Protein AF-A0A353T2G8-F1 (afdb_monomer)

Nearest PDB structures (foldseek):
  5f7c-assembly2_B  TM=9.227E-01  e=5.612E-06  Bacteroides thetaiotaomicron VPI-5482
  5f7c-assembly6_D  TM=8.998E-01  e=5.951E-06  Bacteroides thetaiotaomicron VPI-5482
  5f7c-assembly5_A  TM=9.123E-01  e=9.523E-06  Bacteroides thetaiotaomicron VPI-5482
  5f7c-assembly3_C  TM=9.040E-01  e=1.616E-05  Bacteroides thetaiotaomicron VPI-5482
  4xps-assembly1_A  TM=8.351E-01  e=9.421E-05  Pseudopedobacter saltans

Structure (mmCIF, N/CA/C/O backbone):
data_AF-A0A353T2G8-F1
#
_entry.id   AF-A0A353T2G8-F1
#
loop_
_atom_site.group_PDB
_atom_site.id
_atom_site.type_symbol
_atom_site.label_atom_id
_atom_site.label_alt_id
_atom_site.label_comp_id
_atom_site.label_asym_id
_atom_site.label_entity_id
_atom_site.label_seq_id
_atom_site.pdbx_PDB_ins_code
_atom_site.Cartn_x
_atom_site.Cartn_y
_atom_site.Cartn_z
_atom_site.occupancy
_atom_site.B_iso_or_equiv
_atom_site.auth_seq_id
_atom_site.auth_comp_id
_atom_site.auth_asym_id
_atom_site.auth_atom_id
_atom_site.pdbx_PDB_model_num
ATOM 1 N N . MET A 1 1 ? -29.974 2.674 3.351 1.00 42.16 1 MET A N 1
ATOM 2 C CA . MET A 1 1 ? -28.548 2.466 3.042 1.00 42.16 1 MET A CA 1
ATOM 3 C C . MET A 1 1 ? -27.811 3.524 3.835 1.00 42.16 1 MET A C 1
ATOM 5 O O . MET A 1 1 ? -27.917 4.688 3.484 1.00 42.16 1 MET A O 1
ATOM 9 N N . GLU A 1 2 ? -27.261 3.156 4.991 1.00 32.81 2 GLU A N 1
ATOM 10 C CA . GLU A 1 2 ? -26.543 4.105 5.853 1.00 32.81 2 GLU A CA 1
ATOM 11 C C . GLU A 1 2 ? -25.276 4.585 5.125 1.00 32.81 2 GLU A C 1
ATOM 13 O O . GLU A 1 2 ? -24.590 3.750 4.522 1.00 32.81 2 GLU A O 1
ATOM 18 N N . PRO A 1 3 ? -24.964 5.893 5.138 1.00 41.81 3 PRO A N 1
ATOM 19 C CA . PRO A 1 3 ? -23.672 6.381 4.677 1.00 41.81 3 PRO A CA 1
ATOM 20 C C . PRO A 1 3 ? -22.558 5.688 5.470 1.00 41.81 3 PRO A C 1
ATOM 22 O O . PRO A 1 3 ? -22.768 5.257 6.603 1.00 41.81 3 PRO A O 1
ATOM 25 N N . LEU A 1 4 ? -21.371 5.554 4.873 1.00 45.75 4 LEU A N 1
ATOM 26 C CA . LEU A 1 4 ? -20.185 4.991 5.524 1.00 45.75 4 LEU A CA 1
ATOM 27 C C . LEU A 1 4 ? -19.784 5.883 6.711 1.00 45.75 4 LEU A C 1
ATOM 29 O O . LEU A 1 4 ? -18.921 6.751 6.602 1.00 45.75 4 LEU A O 1
ATOM 33 N N . THR A 1 5 ? -20.448 5.682 7.844 1.00 51.00 5 THR A N 1
ATOM 34 C CA . THR A 1 5 ? -20.172 6.336 9.111 1.00 51.00 5 THR A CA 1
ATOM 35 C C . THR A 1 5 ? -18.731 6.033 9.517 1.00 51.00 5 THR A C 1
ATOM 37 O O . THR A 1 5 ? -18.183 4.953 9.271 1.00 51.00 5 THR A O 1
ATOM 40 N N . ALA A 1 6 ? -18.084 7.077 10.033 1.00 60.97 6 ALA A N 1
ATOM 41 C CA . ALA A 1 6 ? -16.694 7.117 10.456 1.00 60.97 6 ALA A CA 1
ATOM 42 C C . ALA A 1 6 ? -16.340 5.953 11.403 1.00 60.97 6 ALA A C 1
ATOM 44 O O . ALA A 1 6 ? -17.224 5.308 11.949 1.00 60.97 6 ALA A O 1
ATOM 45 N N . HIS A 1 7 ? -15.043 5.718 11.629 1.00 72.25 7 HIS A N 1
ATOM 46 C CA . HIS A 1 7 ? -14.471 4.659 12.486 1.00 72.25 7 HIS A CA 1
ATOM 47 C C . HIS A 1 7 ? -14.130 3.329 11.796 1.00 72.25 7 HIS A C 1
ATOM 49 O O . HIS A 1 7 ? -14.317 2.255 12.360 1.00 72.25 7 HIS A O 1
ATOM 55 N N . PHE A 1 8 ? -13.518 3.385 10.610 1.00 84.88 8 PHE A N 1
ATOM 56 C CA . PHE A 1 8 ? -12.557 2.341 10.253 1.00 84.88 8 PHE A CA 1
ATOM 57 C C . PHE A 1 8 ? -11.203 2.937 9.895 1.00 84.88 8 PHE A C 1
ATOM 59 O O . PHE A 1 8 ? -11.146 4.077 9.433 1.00 84.88 8 PHE A O 1
ATOM 66 N N . SER A 1 9 ? -10.142 2.172 10.117 1.00 93.00 9 SER A N 1
ATOM 67 C CA . SER A 1 9 ? -8.776 2.506 9.722 1.00 93.00 9 SER A CA 1
ATOM 68 C C . SER A 1 9 ? -8.234 1.459 8.760 1.00 93.00 9 SER A C 1
ATOM 70 O O . SER A 1 9 ? -8.697 0.311 8.734 1.00 93.00 9 SER A O 1
ATOM 72 N N . LEU A 1 10 ? -7.264 1.872 7.949 1.00 95.62 10 LEU A N 1
ATOM 73 C CA . LEU A 1 10 ? -6.499 0.995 7.069 1.00 95.62 10 LEU A CA 1
ATOM 74 C C . LEU A 1 10 ? -5.033 1.070 7.491 1.00 95.62 10 LEU A C 1
ATOM 76 O O . LEU A 1 10 ? -4.490 2.160 7.603 1.00 95.62 10 LEU A O 1
ATOM 80 N N . ASN A 1 11 ? -4.390 -0.067 7.741 1.00 96.50 11 ASN A N 1
ATOM 81 C CA . ASN A 1 11 ? -3.029 -0.139 8.284 1.00 96.50 11 ASN A CA 1
ATOM 82 C C . ASN A 1 11 ? -2.186 -1.146 7.489 1.00 96.50 11 ASN A C 1
ATOM 84 O O . ASN A 1 11 ? -2.733 -2.015 6.815 1.00 96.50 11 ASN A O 1
ATOM 88 N N . GLY A 1 12 ? -0.858 -1.076 7.594 1.00 96.75 12 GLY A N 1
ATOM 89 C CA . GLY A 1 12 ? 0.069 -1.964 6.881 1.00 96.75 12 GLY A CA 1
ATOM 90 C C . GLY A 1 12 ? 0.836 -1.225 5.788 1.00 96.75 12 GLY A C 1
ATOM 91 O O . GLY A 1 12 ? 1.364 -0.146 6.040 1.00 96.75 12 GLY A O 1
ATOM 92 N N . CYS A 1 13 ? 0.882 -1.800 4.583 1.00 97.94 13 CYS A N 1
ATOM 93 C CA . CYS A 1 13 ? 1.656 -1.321 3.428 1.00 97.94 13 CYS A CA 1
ATOM 94 C C . CYS A 1 13 ? 3.186 -1.408 3.583 1.00 97.94 13 CYS A C 1
ATOM 96 O O . CYS A 1 13 ? 3.924 -0.863 2.764 1.00 97.94 13 CYS A O 1
ATOM 98 N N . GLY A 1 14 ? 3.670 -2.116 4.607 1.00 97.31 14 GLY A N 1
ATOM 99 C CA . GLY A 1 14 ? 5.093 -2.223 4.926 1.00 97.31 14 GLY A CA 1
ATOM 100 C C . GLY A 1 14 ? 5.585 -1.149 5.902 1.00 97.31 14 GLY A C 1
ATOM 101 O O . GLY A 1 14 ? 4.827 -0.643 6.728 1.00 97.31 14 GLY A O 1
ATOM 102 N N . GLU A 1 15 ? 6.876 -0.823 5.829 1.00 97.00 15 GLU A N 1
ATOM 103 C CA . GLU A 1 15 ? 7.543 0.175 6.680 1.00 97.00 15 GLU A CA 1
ATOM 104 C C . GLU A 1 15 ? 7.289 1.600 6.165 1.00 97.00 15 GLU A C 1
ATOM 106 O O . GLU A 1 15 ? 8.124 2.205 5.495 1.00 97.00 15 GLU A O 1
ATOM 111 N N . SER A 1 16 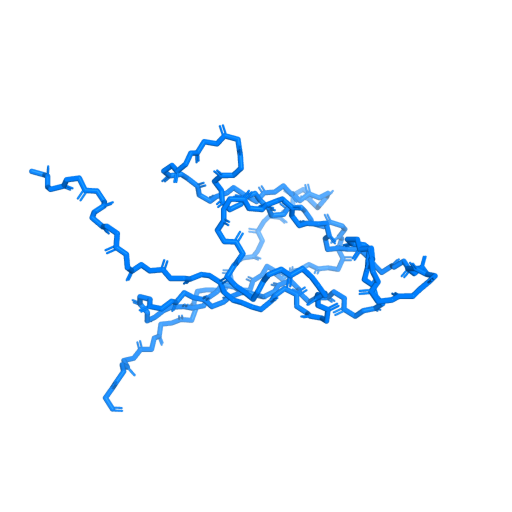? 6.101 2.127 6.456 1.00 95.31 16 SER A N 1
ATOM 112 C CA . SER A 1 16 ? 5.700 3.484 6.084 1.00 95.31 16 SER A CA 1
ATOM 113 C C . SER A 1 16 ? 5.788 4.443 7.273 1.00 95.31 16 SER A C 1
ATOM 115 O O . SER A 1 16 ? 5.163 4.193 8.302 1.00 95.31 16 SER A O 1
ATOM 117 N N . PHE A 1 17 ? 6.479 5.575 7.100 1.00 95.75 17 PHE A N 1
ATOM 118 C CA . PHE A 1 17 ? 6.621 6.627 8.121 1.00 95.75 17 PHE A CA 1
ATOM 119 C C . PHE A 1 17 ? 5.571 7.748 8.021 1.00 95.75 17 PHE A C 1
ATOM 121 O O . PHE A 1 17 ? 5.632 8.744 8.739 1.00 95.75 17 PHE A O 1
ATOM 128 N N . THR A 1 18 ? 4.574 7.596 7.146 1.00 96.44 18 THR A N 1
ATOM 129 C CA . THR A 1 18 ? 3.380 8.449 7.162 1.00 96.44 18 THR A CA 1
ATOM 130 C C . THR A 1 18 ? 2.439 8.046 8.302 1.00 96.44 18 THR A C 1
ATOM 132 O O . THR A 1 18 ? 2.659 7.031 8.965 1.00 96.44 18 THR A O 1
ATOM 135 N N . SER A 1 19 ? 1.347 8.800 8.503 1.00 95.88 19 SER A N 1
ATOM 136 C CA . SER A 1 19 ? 0.309 8.450 9.488 1.00 95.88 19 SER A CA 1
ATOM 137 C C . SER A 1 19 ? -0.069 6.966 9.404 1.00 95.88 19 SER A C 1
ATOM 139 O O . SER A 1 19 ? -0.180 6.415 8.300 1.00 95.88 19 SER A O 1
ATOM 141 N N . LEU A 1 20 ? -0.228 6.328 10.569 1.00 96.12 20 LEU A N 1
ATOM 142 C CA . LEU A 1 20 ? -0.514 4.898 10.694 1.00 96.12 20 LEU A CA 1
ATOM 143 C C . LEU A 1 20 ? -1.798 4.524 9.947 1.00 96.12 20 LEU A C 1
ATOM 145 O O . LEU A 1 20 ? -1.776 3.584 9.154 1.00 96.12 20 LEU A O 1
ATOM 149 N N . ASP A 1 21 ? -2.865 5.309 10.144 1.00 96.31 21 ASP A N 1
ATOM 150 C CA . ASP A 1 21 ? -4.084 5.183 9.350 1.00 96.31 21 ASP A CA 1
ATOM 151 C C . ASP A 1 21 ? -3.834 5.712 7.937 1.00 96.31 21 ASP A C 1
ATOM 153 O O . ASP A 1 21 ? -3.617 6.909 7.720 1.00 96.31 21 ASP A O 1
ATOM 157 N N . LYS A 1 22 ? -3.859 4.793 6.975 1.00 96.88 22 LYS A N 1
ATOM 158 C CA . LYS A 1 22 ? -3.586 5.039 5.562 1.00 96.88 22 LYS A CA 1
ATOM 159 C C . LYS A 1 22 ? -4.765 5.659 4.825 1.00 96.88 22 LYS A C 1
ATOM 161 O O . LYS A 1 22 ? -4.599 6.043 3.671 1.00 96.88 22 LYS A O 1
ATOM 166 N N . ARG A 1 23 ? -5.928 5.823 5.461 1.00 94.94 23 ARG A N 1
ATOM 167 C CA . ARG A 1 23 ? -7.059 6.545 4.865 1.00 94.94 23 ARG A CA 1
ATOM 168 C C . ARG A 1 23 ? -6.668 7.950 4.401 1.00 94.94 23 ARG A C 1
ATOM 170 O O . ARG A 1 23 ? -5.942 8.671 5.079 1.00 94.94 23 ARG A O 1
ATOM 177 N N . GLY A 1 24 ? -7.158 8.328 3.223 1.00 95.44 24 GLY A N 1
ATOM 178 C CA . GLY A 1 24 ? -6.828 9.591 2.561 1.00 95.44 24 GLY A CA 1
ATOM 179 C C . GLY A 1 24 ? -5.408 9.650 1.990 1.00 95.44 24 GLY A C 1
ATOM 180 O O . GLY A 1 24 ? -4.999 10.697 1.490 1.00 95.44 24 GLY A O 1
ATOM 181 N N . GLN A 1 25 ? -4.642 8.556 2.049 1.00 97.31 25 GLN A N 1
ATOM 182 C CA . GLN A 1 25 ? -3.286 8.498 1.519 1.00 97.31 25 GLN A CA 1
ATOM 183 C C . GLN A 1 25 ? -3.229 7.717 0.207 1.00 97.31 25 GLN A C 1
ATOM 185 O O . GLN A 1 25 ? -3.989 6.777 -0.026 1.00 97.31 25 GLN A O 1
ATOM 190 N N . LYS A 1 26 ? -2.259 8.093 -0.626 1.00 97.56 26 LYS A N 1
ATOM 191 C CA . LYS A 1 26 ? -1.840 7.336 -1.801 1.00 97.56 26 LYS A CA 1
ATOM 192 C C . LYS A 1 26 ? -0.447 6.778 -1.551 1.00 97.56 26 LYS A C 1
ATOM 194 O O . LYS A 1 26 ? 0.485 7.545 -1.307 1.00 97.56 26 LYS A O 1
ATOM 199 N N . ILE A 1 27 ? -0.329 5.458 -1.572 1.00 97.88 27 ILE A N 1
ATOM 200 C CA . ILE A 1 27 ? 0.861 4.716 -1.166 1.00 97.88 27 ILE A CA 1
ATOM 201 C C . ILE A 1 27 ? 1.458 4.021 -2.383 1.00 97.88 27 ILE A C 1
ATOM 203 O O . ILE A 1 27 ? 0.781 3.239 -3.047 1.00 97.88 27 ILE A O 1
ATOM 207 N N . ASN A 1 28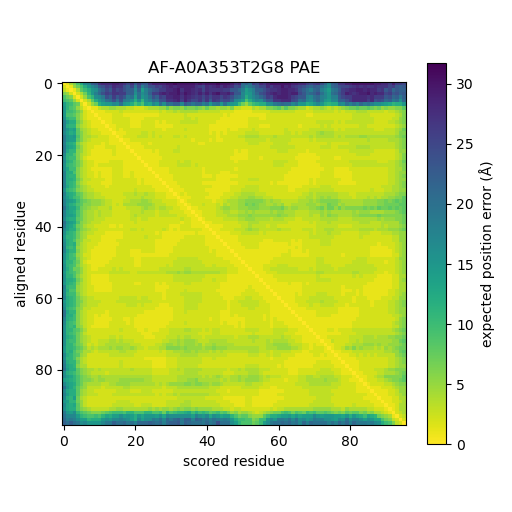 ? 2.732 4.292 -2.660 1.00 97.31 28 ASN A N 1
ATOM 208 C CA . ASN A 1 28 ? 3.483 3.610 -3.708 1.00 97.31 28 ASN A CA 1
ATOM 209 C C . ASN A 1 28 ? 4.275 2.462 -3.086 1.00 97.31 28 ASN A C 1
ATOM 211 O O . ASN A 1 28 ? 5.195 2.681 -2.301 1.00 97.31 28 ASN A O 1
ATOM 215 N N . LEU A 1 29 ? 3.910 1.238 -3.441 1.00 97.94 29 LEU A N 1
ATOM 216 C CA . LEU A 1 29 ? 4.567 0.019 -3.002 1.00 97.94 29 LEU A CA 1
ATOM 217 C C . LEU A 1 29 ? 5.663 -0.334 -4.000 1.00 97.94 29 LEU A C 1
ATOM 219 O O . LEU A 1 29 ? 5.488 -1.153 -4.901 1.00 97.94 29 LEU A O 1
ATOM 223 N N . TRP A 1 30 ? 6.793 0.345 -3.848 1.00 97.12 30 TRP A N 1
ATOM 224 C CA . TRP A 1 30 ? 7.997 0.086 -4.618 1.00 97.12 30 TRP A CA 1
ATOM 225 C C . TRP A 1 30 ? 9.222 0.393 -3.771 1.00 97.12 30 TRP A C 1
ATOM 227 O O . TRP A 1 30 ? 9.286 1.443 -3.129 1.00 97.12 30 TRP A O 1
ATOM 237 N N . THR A 1 31 ? 10.170 -0.540 -3.736 1.00 97.12 31 THR A N 1
ATOM 238 C CA . THR A 1 31 ? 11.369 -0.388 -2.914 1.00 97.12 31 THR A CA 1
ATOM 239 C C . THR A 1 31 ? 12.214 0.741 -3.473 1.00 97.12 31 THR A C 1
ATOM 241 O O . THR A 1 31 ? 12.621 0.713 -4.636 1.00 97.12 31 THR A O 1
ATOM 244 N N . LYS A 1 32 ? 12.495 1.735 -2.635 1.00 96.31 32 LYS A N 1
ATOM 245 C CA . LYS A 1 32 ? 13.292 2.898 -3.009 1.00 96.31 32 LYS A CA 1
ATOM 246 C C . LYS A 1 32 ? 14.189 3.311 -1.850 1.00 96.31 32 LYS A C 1
ATOM 248 O O . LYS A 1 32 ? 13.819 3.152 -0.690 1.00 96.31 32 LYS A O 1
ATOM 253 N N . ASP A 1 33 ? 15.359 3.859 -2.170 1.00 96.44 33 ASP A N 1
ATOM 254 C CA . ASP A 1 33 ? 16.147 4.572 -1.170 1.00 96.44 33 ASP A CA 1
ATOM 255 C C . ASP A 1 33 ? 15.401 5.850 -0.767 1.00 96.44 33 ASP A C 1
ATOM 257 O O . ASP A 1 33 ? 15.275 6.788 -1.554 1.00 96.44 33 ASP A O 1
ATOM 261 N N . ALA A 1 34 ? 14.831 5.839 0.438 1.00 93.44 34 ALA A N 1
ATOM 262 C CA . ALA A 1 34 ? 13.970 6.906 0.934 1.00 93.44 34 ALA A CA 1
ATOM 263 C C . ALA A 1 34 ? 14.748 8.109 1.495 1.00 93.44 34 ALA A C 1
ATOM 265 O O . ALA A 1 34 ? 14.135 9.129 1.819 1.00 93.44 34 ALA A O 1
ATOM 266 N N . HIS A 1 35 ? 16.076 7.990 1.620 1.00 93.94 35 HIS A N 1
ATOM 267 C CA . HIS A 1 35 ? 16.974 8.982 2.218 1.00 93.94 35 HIS A CA 1
ATOM 268 C C . HIS A 1 35 ? 16.557 9.456 3.625 1.00 93.94 35 HIS A C 1
ATOM 270 O O . HIS A 1 35 ? 16.826 10.593 4.008 1.00 93.94 35 HIS A O 1
ATOM 276 N N . GLY A 1 36 ? 15.907 8.589 4.408 1.00 93.88 36 GLY A N 1
ATOM 277 C CA . GLY A 1 36 ? 15.468 8.888 5.772 1.00 93.88 36 GLY A CA 1
ATOM 278 C C . GLY A 1 36 ? 14.058 8.390 6.082 1.00 93.88 36 GLY A C 1
ATOM 279 O O . GLY A 1 36 ? 13.483 7.599 5.340 1.00 93.88 36 GLY A O 1
ATOM 280 N N . VAL A 1 37 ? 13.517 8.862 7.208 1.00 95.06 37 VAL A N 1
ATOM 281 C CA . VAL A 1 37 ? 12.200 8.465 7.753 1.00 95.06 37 VAL A CA 1
ATOM 282 C C . VAL A 1 37 ? 11.148 9.576 7.652 1.00 95.06 37 VAL A C 1
ATOM 284 O O . VAL A 1 37 ? 10.061 9.462 8.201 1.00 95.06 37 VAL A O 1
ATOM 287 N N . GLU A 1 38 ? 11.466 10.669 6.962 1.00 95.00 38 GLU A N 1
ATOM 288 C CA . GLU A 1 38 ? 10.612 11.863 6.861 1.00 95.00 38 GLU A CA 1
ATOM 289 C C . GLU A 1 38 ? 9.966 12.010 5.472 1.00 95.00 38 GLU A C 1
ATOM 291 O O . GLU A 1 38 ? 9.380 13.042 5.144 1.00 95.00 38 GLU A O 1
ATOM 296 N N . THR A 1 39 ? 10.068 10.978 4.630 1.00 93.94 39 THR A N 1
ATOM 297 C CA . THR A 1 39 ? 9.523 10.964 3.268 1.00 93.94 39 THR A CA 1
ATOM 298 C C . THR A 1 39 ? 8.417 9.914 3.120 1.00 93.94 39 THR A C 1
ATOM 300 O O . THR A 1 39 ? 8.137 9.127 4.023 1.00 93.94 39 THR A O 1
ATOM 303 N N . LYS A 1 40 ? 7.734 9.928 1.969 1.00 94.88 40 LYS A N 1
ATOM 304 C CA . LYS A 1 40 ? 6.711 8.923 1.621 1.00 94.88 40 LYS A CA 1
ATOM 305 C C . LYS A 1 40 ? 7.305 7.664 0.985 1.00 94.88 40 LYS A C 1
ATOM 307 O O . LYS A 1 40 ? 6.583 6.685 0.810 1.00 94.88 40 LYS A O 1
ATOM 312 N N . ASP A 1 41 ? 8.573 7.725 0.587 1.00 96.25 41 ASP A N 1
ATOM 313 C CA . ASP A 1 41 ? 9.277 6.599 -0.011 1.00 96.25 41 ASP A CA 1
ATOM 314 C C . ASP A 1 41 ? 9.614 5.567 1.076 1.00 96.25 41 ASP A C 1
ATOM 316 O O . ASP A 1 41 ? 9.707 5.900 2.258 1.00 96.25 41 ASP A O 1
ATOM 320 N N . MET A 1 42 ? 9.749 4.296 0.695 1.00 96.25 42 MET A N 1
ATOM 321 C CA . MET A 1 42 ? 9.881 3.195 1.652 1.00 96.25 42 MET A CA 1
ATOM 322 C C . MET A 1 42 ? 10.973 2.211 1.241 1.00 96.25 42 MET A C 1
ATOM 324 O O . MET A 1 42 ? 11.054 1.790 0.085 1.00 96.25 42 MET A O 1
ATOM 328 N N . TYR A 1 43 ? 11.746 1.764 2.232 1.00 97.62 43 TYR A N 1
ATOM 329 C CA . TYR A 1 43 ? 12.725 0.688 2.069 1.00 97.62 43 TYR A CA 1
ATOM 330 C C . TYR A 1 43 ? 12.076 -0.700 2.056 1.00 97.62 43 TYR A C 1
ATOM 332 O O . TYR A 1 43 ? 12.590 -1.613 1.414 1.00 97.62 43 TYR A O 1
ATOM 340 N N . LYS A 1 44 ? 10.963 -0.880 2.782 1.00 97.62 44 LYS A N 1
ATOM 341 C CA . LYS A 1 44 ? 10.309 -2.187 2.968 1.00 97.62 44 LYS A CA 1
ATOM 342 C C . LYS A 1 44 ? 8.808 -2.120 2.652 1.00 97.62 44 LYS A C 1
ATOM 344 O O . LYS A 1 44 ? 7.998 -2.314 3.562 1.00 97.62 44 LYS A O 1
ATOM 349 N N . PRO A 1 45 ? 8.404 -1.806 1.409 1.00 97.88 45 PRO A N 1
ATOM 350 C CA . PRO A 1 45 ? 6.999 -1.874 1.027 1.00 97.88 45 PRO A CA 1
ATOM 351 C C . PRO A 1 45 ? 6.519 -3.328 1.043 1.00 97.88 45 PRO A C 1
ATOM 353 O O . PRO A 1 45 ? 7.231 -4.236 0.616 1.00 97.88 45 PRO A O 1
ATOM 356 N N . VAL A 1 46 ? 5.293 -3.548 1.511 1.00 98.19 46 VAL A N 1
ATOM 357 C CA . VAL A 1 46 ? 4.644 -4.865 1.474 1.00 98.19 46 VAL A CA 1
ATOM 358 C C . VAL A 1 46 ? 3.251 -4.681 0.879 1.00 98.19 46 VAL A C 1
ATOM 360 O O . VAL A 1 46 ? 2.503 -3.852 1.405 1.00 98.19 46 VAL A O 1
ATOM 363 N N . PRO A 1 47 ? 2.863 -5.424 -0.178 1.00 97.56 47 PRO A N 1
ATOM 364 C CA . PRO A 1 47 ? 1.556 -5.298 -0.823 1.00 97.56 47 PRO A CA 1
ATOM 365 C C . PRO A 1 47 ? 0.439 -5.965 -0.017 1.00 97.56 47 PRO A C 1
ATOM 367 O O . PRO A 1 47 ? -0.322 -6.786 -0.513 1.00 97.56 47 PRO A O 1
ATOM 370 N N . PHE A 1 48 ? 0.346 -5.591 1.255 1.00 98.12 48 PHE A N 1
ATOM 371 C CA . PHE A 1 48 ? -0.624 -6.081 2.214 1.00 98.12 48 PHE A CA 1
ATOM 372 C C . PHE A 1 48 ? -1.120 -4.940 3.096 1.00 98.12 48 PHE A C 1
ATOM 374 O O . PHE A 1 48 ? -0.322 -4.169 3.638 1.00 98.12 48 PHE A O 1
ATOM 381 N N . TYR A 1 49 ? -2.431 -4.858 3.289 1.00 97.31 49 TYR A N 1
ATOM 382 C CA . TYR A 1 49 ? -3.033 -3.965 4.273 1.00 97.31 49 TYR A CA 1
ATOM 383 C C . TYR A 1 49 ? -4.166 -4.658 5.024 1.00 97.31 49 TYR A C 1
ATOM 385 O O . TYR A 1 49 ? -4.779 -5.604 4.535 1.00 97.31 49 TYR A O 1
ATOM 393 N N . MET A 1 50 ? -4.449 -4.164 6.223 1.00 95.62 50 MET A N 1
ATOM 394 C CA . MET A 1 50 ? -5.527 -4.625 7.088 1.00 95.62 50 MET A CA 1
ATOM 395 C C . MET A 1 50 ? -6.505 -3.491 7.341 1.00 95.62 50 MET A C 1
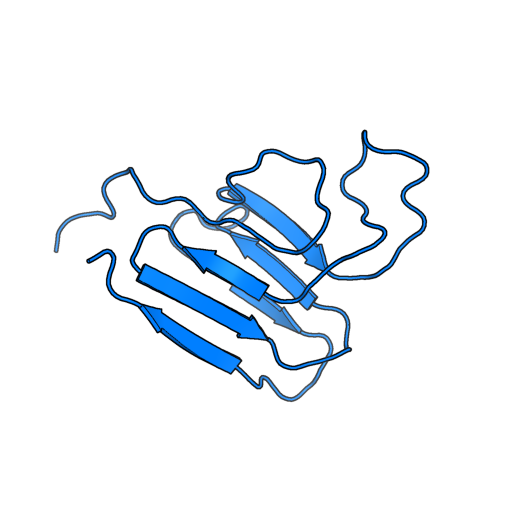ATOM 397 O O . MET A 1 50 ? -6.109 -2.345 7.556 1.00 95.62 50 MET A O 1
ATOM 401 N N . SER A 1 51 ? -7.784 -3.825 7.364 1.00 93.56 51 SER A N 1
ATOM 402 C CA . SER A 1 51 ? -8.858 -2.944 7.779 1.00 93.56 51 SER A CA 1
ATOM 403 C C . SER A 1 51 ? -9.270 -3.259 9.206 1.00 93.56 51 SER A C 1
ATOM 405 O O . SER A 1 51 ? -9.361 -4.426 9.583 1.00 93.56 51 SER A O 1
ATOM 407 N N . SER A 1 52 ? -9.633 -2.233 9.974 1.00 92.62 52 SER A N 1
ATOM 408 C CA . SER A 1 52 ? -10.295 -2.403 11.275 1.00 92.62 52 SER A CA 1
ATOM 409 C C . SER A 1 52 ? -11.729 -2.971 11.174 1.00 92.62 52 SER A C 1
ATOM 411 O O . SER A 1 52 ? -12.453 -2.990 12.164 1.00 92.62 52 SER A O 1
ATOM 413 N N . ARG A 1 53 ? -12.163 -3.398 9.979 1.00 90.94 53 ARG A N 1
ATOM 414 C CA . ARG A 1 53 ? -13.451 -4.059 9.700 1.00 90.94 53 ARG A CA 1
ATOM 415 C C . ARG A 1 53 ? -13.367 -5.589 9.614 1.00 90.94 53 ARG A C 1
ATOM 417 O O . ARG A 1 53 ? -14.330 -6.219 9.202 1.00 90.94 53 ARG A O 1
ATOM 424 N N . GLY A 1 54 ? -12.240 -6.183 9.981 1.00 92.56 54 GLY A N 1
ATOM 425 C CA . GLY A 1 54 ? -12.093 -7.636 10.124 1.00 92.5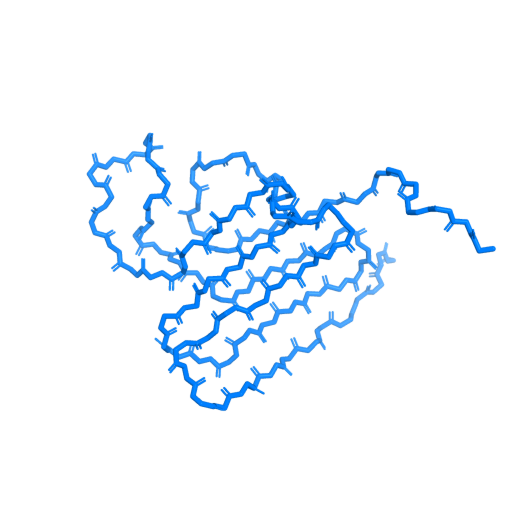6 54 GLY A CA 1
ATOM 426 C C . GLY A 1 54 ? -11.582 -8.302 8.860 1.00 92.56 54 GLY A C 1
ATOM 427 O O . GLY A 1 54 ? -11.855 -9.473 8.615 1.00 92.56 54 GLY A O 1
ATOM 428 N N . TYR A 1 55 ? -10.871 -7.557 8.015 1.00 94.12 55 TYR A N 1
ATOM 429 C CA . TYR A 1 55 ? -10.288 -8.131 6.813 1.00 94.12 55 TYR A CA 1
ATOM 430 C C . TYR A 1 55 ? -8.910 -7.561 6.504 1.00 94.12 55 TYR A C 1
ATOM 432 O O . TYR A 1 55 ? -8.585 -6.434 6.874 1.00 94.12 55 TYR A O 1
ATOM 440 N N . GLY A 1 56 ? -8.112 -8.341 5.788 1.00 96.25 56 GLY A N 1
ATOM 441 C CA . GLY A 1 56 ? -6.875 -7.916 5.157 1.00 96.25 56 GLY A CA 1
ATOM 442 C C . GLY A 1 56 ? -6.869 -8.282 3.683 1.00 96.25 56 GLY A C 1
ATOM 443 O O . GLY A 1 56 ? -7.544 -9.218 3.260 1.00 96.25 56 GLY A O 1
ATOM 444 N N . VAL A 1 57 ? -6.110 -7.532 2.897 1.00 97.69 57 VAL A N 1
ATOM 445 C CA . VAL A 1 57 ? -5.956 -7.754 1.461 1.00 97.69 57 VAL A CA 1
ATOM 446 C C . VAL A 1 57 ? -4.475 -7.844 1.153 1.00 97.69 57 VAL A C 1
ATOM 448 O O . VAL A 1 57 ? -3.725 -6.923 1.474 1.00 97.69 57 VAL A O 1
ATOM 451 N N . PHE A 1 58 ? -4.069 -8.942 0.523 1.00 98.31 58 PHE A N 1
ATOM 452 C CA . PHE A 1 58 ? -2.748 -9.102 -0.077 1.00 98.31 58 PHE A CA 1
ATOM 453 C C . PHE A 1 58 ? -2.886 -9.073 -1.595 1.00 98.31 58 PHE A C 1
ATOM 455 O O . PHE A 1 58 ? -3.711 -9.792 -2.158 1.00 98.31 58 PHE A O 1
ATOM 462 N N . ILE A 1 59 ? -2.077 -8.240 -2.241 1.00 98.38 59 ILE A N 1
ATOM 463 C CA . ILE A 1 59 ? -1.951 -8.183 -3.691 1.00 98.38 59 ILE A CA 1
ATOM 464 C C . ILE A 1 59 ? -0.741 -9.041 -4.051 1.00 98.38 59 ILE A C 1
ATOM 466 O O . ILE A 1 59 ? 0.398 -8.662 -3.777 1.00 98.38 59 ILE A O 1
ATOM 470 N N . HIS A 1 60 ? -0.990 -10.219 -4.616 1.00 98.00 60 HIS A N 1
ATOM 471 C CA . HIS A 1 60 ? 0.039 -11.213 -4.891 1.00 98.00 60 HIS A CA 1
ATOM 472 C C . HIS A 1 60 ? 0.766 -10.894 -6.196 1.00 98.00 60 HIS A C 1
ATOM 474 O O . HIS A 1 60 ? 0.541 -11.488 -7.245 1.00 98.00 60 HIS A O 1
ATOM 480 N N . THR A 1 61 ? 1.651 -9.909 -6.117 1.00 97.25 61 THR A N 1
ATOM 481 C CA . THR A 1 61 ? 2.564 -9.545 -7.197 1.00 97.25 61 THR A CA 1
ATOM 482 C C . THR A 1 61 ? 3.849 -8.964 -6.614 1.00 97.25 61 THR A C 1
ATOM 484 O O . THR A 1 61 ? 3.871 -8.442 -5.498 1.00 97.25 61 THR A O 1
ATOM 487 N N . SER A 1 62 ? 4.933 -9.062 -7.377 1.00 96.19 62 SER A N 1
ATOM 488 C CA . SER A 1 62 ? 6.180 -8.333 -7.128 1.00 96.19 62 SER A CA 1
ATOM 489 C C . SER A 1 62 ? 6.296 -7.067 -7.982 1.00 96.19 62 SER A C 1
ATOM 491 O O . SER A 1 62 ? 7.246 -6.299 -7.814 1.00 96.19 62 SER A O 1
ATOM 493 N N . ALA A 1 63 ? 5.352 -6.841 -8.902 1.00 97.44 63 ALA A N 1
ATOM 494 C CA . ALA A 1 63 ? 5.307 -5.637 -9.713 1.00 97.44 63 ALA A CA 1
ATOM 495 C C . ALA A 1 63 ? 4.992 -4.401 -8.847 1.00 97.44 63 ALA A C 1
ATOM 497 O O . ALA A 1 63 ? 4.382 -4.527 -7.782 1.00 97.44 63 ALA A O 1
ATOM 498 N N . PRO A 1 64 ? 5.366 -3.189 -9.296 1.00 97.50 64 PRO A N 1
ATOM 499 C CA . PRO A 1 64 ? 4.955 -1.960 -8.631 1.00 97.50 64 PRO A CA 1
ATOM 500 C C . PRO A 1 64 ? 3.432 -1.876 -8.472 1.00 97.50 64 PRO A C 1
ATOM 502 O O . PRO A 1 64 ? 2.685 -2.024 -9.444 1.00 97.50 64 PRO A O 1
ATOM 505 N N . VAL A 1 65 ? 2.985 -1.583 -7.250 1.00 98.19 65 VAL A N 1
ATOM 506 C CA . VAL A 1 65 ? 1.570 -1.365 -6.922 1.00 98.19 65 VAL A CA 1
ATOM 507 C C . VAL A 1 65 ? 1.399 0.016 -6.300 1.00 98.19 65 VAL A C 1
ATOM 509 O O . VAL A 1 65 ? 2.185 0.429 -5.450 1.00 98.19 65 VAL A O 1
ATOM 512 N N . THR A 1 66 ? 0.342 0.727 -6.673 1.00 98.06 66 THR A N 1
ATOM 513 C CA . THR A 1 66 ? -0.092 1.942 -5.981 1.00 98.06 66 THR A CA 1
ATOM 514 C C . THR A 1 66 ? -1.461 1.707 -5.362 1.00 98.06 66 THR A C 1
ATOM 516 O O . THR A 1 66 ? -2.402 1.309 -6.046 1.00 98.06 66 THR A O 1
ATOM 519 N N . LEU A 1 67 ? -1.579 1.986 -4.067 1.00 98.06 67 LEU A N 1
ATOM 520 C CA . LEU A 1 67 ? -2.834 1.932 -3.326 1.00 98.06 67 LEU A CA 1
ATOM 521 C C . LEU A 1 67 ? -3.333 3.354 -3.088 1.00 98.06 67 LEU A C 1
ATOM 523 O O . LEU A 1 67 ? -2.605 4.185 -2.550 1.00 98.06 67 LEU A O 1
ATOM 527 N N . ASP A 1 68 ? -4.566 3.641 -3.484 1.00 97.88 68 ASP A N 1
ATOM 528 C CA . ASP A 1 68 ? -5.254 4.8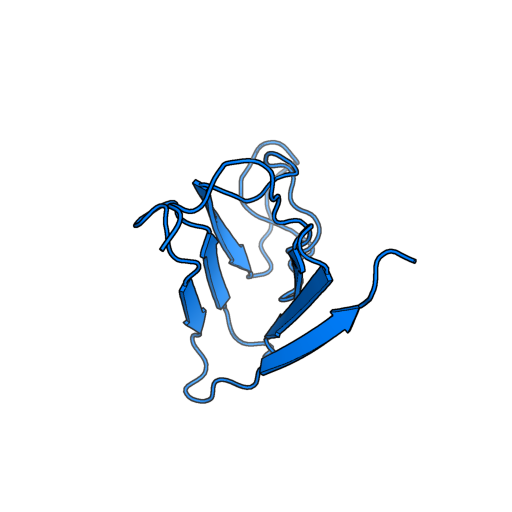91 -3.170 1.00 97.88 68 ASP A CA 1
ATOM 529 C C . ASP A 1 68 ? -6.368 4.593 -2.168 1.00 97.88 68 ASP A C 1
ATOM 531 O O . ASP A 1 68 ? -7.379 3.985 -2.513 1.00 97.88 68 ASP A O 1
ATOM 535 N N . PHE A 1 69 ? -6.171 4.997 -0.916 1.00 96.81 69 PHE A N 1
ATOM 536 C CA . PHE A 1 69 ? -7.099 4.744 0.185 1.00 96.81 69 PHE A CA 1
ATOM 537 C C . PHE A 1 69 ? -8.075 5.904 0.391 1.00 96.81 69 PHE A C 1
ATOM 539 O O . PHE A 1 69 ? -8.280 6.386 1.508 1.00 96.81 69 PHE A O 1
ATOM 546 N N . GLY A 1 70 ? -8.658 6.376 -0.704 1.00 94.50 70 GLY A N 1
ATOM 547 C CA . GLY A 1 70 ? -9.620 7.469 -0.708 1.00 94.50 70 GLY A CA 1
ATOM 548 C C . GLY A 1 70 ? -8.986 8.858 -0.720 1.00 94.50 70 GLY A C 1
ATOM 549 O O . GLY A 1 70 ? -9.606 9.817 -0.265 1.00 94.50 70 GLY A O 1
ATOM 550 N N . GLN A 1 71 ? -7.758 8.974 -1.235 1.00 95.38 71 GLN A N 1
ATOM 551 C CA . GLN A 1 71 ? -7.112 10.251 -1.537 1.00 95.38 71 GLN A CA 1
ATOM 552 C C . GLN A 1 71 ? -7.755 10.918 -2.760 1.00 95.38 71 GLN A C 1
ATOM 554 O O . GLN A 1 71 ? -7.956 12.131 -2.747 1.00 95.38 71 GLN A O 1
ATOM 559 N N . ALA A 1 72 ? -8.085 10.142 -3.800 1.00 95.19 72 ALA A N 1
ATOM 560 C CA . ALA A 1 72 ? -8.802 10.644 -4.976 1.00 95.19 72 ALA A CA 1
ATOM 561 C C . ALA A 1 72 ? -10.329 10.657 -4.791 1.00 95.19 72 ALA A C 1
ATOM 563 O O . ALA A 1 72 ? -10.994 11.609 -5.194 1.00 95.19 72 ALA A O 1
ATOM 564 N N . TYR A 1 73 ? -10.893 9.611 -4.180 1.00 93.06 73 TYR A N 1
ATOM 565 C CA . TYR A 1 73 ? -12.330 9.497 -3.927 1.00 93.06 73 TYR A CA 1
ATOM 566 C C . TYR A 1 73 ? -12.582 8.824 -2.579 1.00 93.06 73 TYR A C 1
ATOM 568 O O . TYR A 1 73 ? -12.348 7.631 -2.424 1.00 93.06 73 TYR A O 1
ATOM 576 N N . HIS A 1 74 ? -13.059 9.595 -1.600 1.00 88.25 74 HIS A N 1
ATOM 577 C CA . HIS A 1 74 ? -13.078 9.218 -0.179 1.00 88.25 74 HIS A CA 1
ATOM 578 C C . HIS A 1 74 ? -13.848 7.919 0.146 1.00 88.25 74 HIS A C 1
ATOM 580 O O . HIS A 1 74 ? -13.598 7.300 1.179 1.00 88.25 74 HIS A O 1
ATOM 586 N N . GLU A 1 75 ? -14.762 7.484 -0.723 1.00 87.06 75 GLU A N 1
ATOM 587 C CA . GLU A 1 75 ? -15.576 6.279 -0.514 1.00 87.06 75 GLU A CA 1
ATOM 588 C C . GLU A 1 75 ? -14.992 5.011 -1.160 1.00 87.06 75 GLU A C 1
ATOM 590 O O . GLU A 1 75 ? -15.548 3.929 -0.976 1.00 87.06 75 GLU A O 1
ATOM 595 N N . ALA A 1 76 ? -13.870 5.105 -1.886 1.00 90.00 76 ALA A N 1
ATOM 596 C CA . ALA A 1 76 ? -13.254 3.965 -2.564 1.00 90.00 76 ALA A CA 1
ATOM 597 C C . ALA A 1 76 ? -11.789 3.757 -2.168 1.00 90.00 76 ALA A C 1
ATOM 599 O O . ALA A 1 76 ? -11.010 4.698 -2.041 1.00 90.00 76 ALA A O 1
ATOM 600 N N . SER A 1 77 ? -11.406 2.486 -2.038 1.00 93.00 77 SER A N 1
ATOM 601 C CA . SER A 1 77 ? -10.004 2.064 -2.062 1.00 93.00 77 SER A CA 1
ATOM 602 C C . SER A 1 77 ? -9.693 1.499 -3.443 1.00 93.00 77 SER A C 1
ATOM 604 O O . SER A 1 77 ? -10.397 0.607 -3.910 1.00 93.00 77 SER A O 1
ATOM 606 N N . THR A 1 78 ? -8.662 2.024 -4.102 1.00 96.81 78 THR A N 1
ATOM 607 C CA . THR A 1 78 ? -8.296 1.653 -5.476 1.00 96.81 78 THR A CA 1
ATOM 608 C C . THR A 1 78 ? -6.899 1.052 -5.513 1.00 96.81 78 THR A C 1
ATOM 610 O O . THR A 1 78 ? -5.983 1.556 -4.863 1.00 96.81 78 THR A O 1
ATOM 613 N N . VAL A 1 79 ? -6.732 -0.014 -6.295 1.00 97.06 79 VAL A N 1
ATOM 614 C CA . VAL A 1 79 ? -5.444 -0.666 -6.550 1.00 97.06 79 VAL A CA 1
ATOM 615 C C . VAL A 1 79 ? -5.049 -0.400 -7.996 1.00 97.06 79 VAL A C 1
ATOM 617 O O . VAL A 1 79 ? -5.800 -0.721 -8.914 1.00 97.06 79 VAL A O 1
ATOM 620 N N . PHE A 1 80 ? -3.860 0.156 -8.199 1.00 96.69 80 PHE A N 1
ATOM 621 C CA . PHE A 1 80 ? -3.211 0.243 -9.502 1.00 96.69 80 PHE A CA 1
ATOM 622 C C . PHE A 1 80 ? -2.0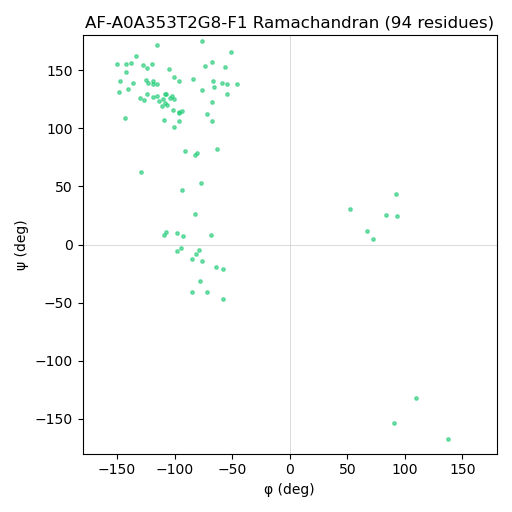44 -0.737 -9.506 1.00 96.69 80 PHE A C 1
ATOM 624 O O . PHE A 1 80 ? -1.162 -0.633 -8.656 1.00 96.69 80 PHE A O 1
ATOM 631 N N . SER A 1 81 ? -2.039 -1.682 -10.441 1.00 96.19 81 SER A N 1
ATOM 632 C CA . SER A 1 81 ? -0.964 -2.662 -10.602 1.00 96.19 81 SER A CA 1
ATOM 633 C C . SER A 1 81 ? -0.277 -2.452 -11.944 1.00 96.19 81 SER A C 1
ATOM 635 O O . SER A 1 81 ? -0.948 -2.219 -12.949 1.00 96.19 81 SER A O 1
ATOM 637 N N . ALA A 1 82 ? 1.053 -2.533 -11.962 1.00 96.25 82 ALA A N 1
ATOM 638 C CA . ALA A 1 82 ? 1.812 -2.624 -13.209 1.00 96.25 82 ALA A CA 1
ATOM 639 C C . ALA A 1 82 ? 1.748 -4.034 -13.831 1.00 96.25 82 ALA A C 1
ATOM 641 O O . ALA A 1 82 ? 2.108 -4.209 -14.995 1.00 96.25 82 ALA A O 1
ATOM 642 N N . ASP A 1 83 ? 1.298 -5.028 -13.063 1.00 96.19 83 ASP A N 1
ATOM 643 C CA . ASP A 1 83 ? 1.029 -6.379 -13.545 1.00 96.19 83 ASP A CA 1
ATOM 644 C C . ASP A 1 83 ? -0.298 -6.412 -14.329 1.00 96.19 83 ASP A C 1
ATOM 646 O O . ASP A 1 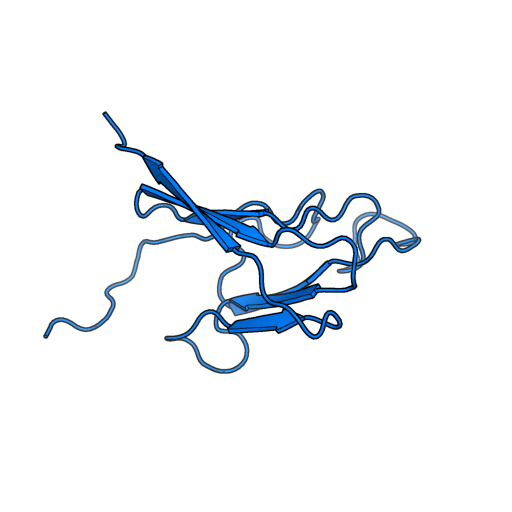83 ? -1.296 -5.871 -13.837 1.00 96.19 83 ASP A O 1
ATOM 650 N N . PRO A 1 84 ? -0.358 -7.033 -15.523 1.00 95.38 84 PRO A N 1
ATOM 651 C CA . PRO A 1 84 ? -1.614 -7.230 -16.249 1.00 95.38 84 PRO A CA 1
ATOM 652 C C . PRO A 1 84 ? -2.615 -8.139 -15.522 1.00 95.38 84 PRO A C 1
ATOM 654 O O . PRO A 1 84 ? -3.802 -8.106 -15.852 1.00 95.38 84 PRO A O 1
ATOM 657 N N . ILE A 1 85 ? -2.163 -8.962 -14.571 1.00 95.62 85 ILE A N 1
ATOM 658 C CA . ILE A 1 85 ? -3.017 -9.862 -13.796 1.00 95.62 85 ILE A CA 1
ATOM 659 C C . ILE A 1 85 ? -3.140 -9.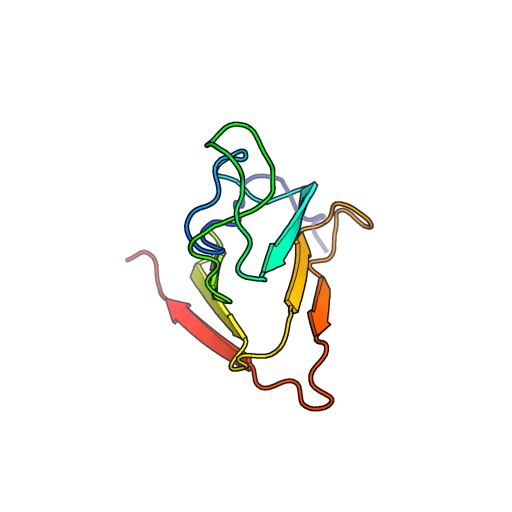333 -12.369 1.00 95.62 85 ILE A C 1
ATOM 661 O O . ILE A 1 85 ? -2.155 -9.042 -11.694 1.00 95.62 85 ILE A O 1
ATOM 665 N N . LEU A 1 86 ? -4.379 -9.235 -11.893 1.00 95.44 86 LEU A N 1
ATOM 666 C CA . LEU A 1 86 ? -4.678 -8.886 -10.512 1.00 95.44 86 LEU A CA 1
ATOM 667 C C . LEU A 1 86 ? -5.005 -10.160 -9.723 1.00 95.44 86 LEU A C 1
ATOM 669 O O . LEU A 1 86 ? -6.116 -10.677 -9.822 1.00 95.44 86 LEU A O 1
ATOM 673 N N . ASP A 1 87 ? -4.036 -10.646 -8.945 1.00 97.50 87 ASP A N 1
ATOM 674 C CA . ASP A 1 87 ? -4.200 -11.763 -8.008 1.00 97.50 87 ASP A CA 1
ATOM 675 C C . ASP A 1 87 ? -4.347 -11.224 -6.573 1.00 97.50 87 ASP A C 1
ATOM 677 O O . ASP A 1 87 ? -3.453 -10.554 -6.045 1.00 97.50 87 ASP A O 1
ATOM 681 N N . LEU A 1 88 ? -5.512 -11.451 -5.961 1.00 96.81 88 LEU A N 1
ATOM 682 C CA . LEU A 1 88 ? -5.891 -10.891 -4.664 1.00 96.81 88 LEU A CA 1
ATOM 683 C C . LEU A 1 88 ? -6.271 -11.988 -3.679 1.00 96.81 88 LEU A C 1
ATOM 685 O O . LEU A 1 88 ? -7.175 -12.783 -3.930 1.00 96.81 88 LEU A O 1
ATOM 689 N N . PHE A 1 89 ? -5.675 -11.924 -2.493 1.00 98.19 89 PHE A N 1
ATOM 690 C CA . PHE A 1 89 ? -6.063 -12.746 -1.356 1.00 98.19 89 PHE A CA 1
ATOM 691 C C . PHE A 1 89 ? -6.805 -11.879 -0.344 1.00 98.19 89 PHE A C 1
ATOM 693 O O . PHE A 1 89 ? -6.257 -10.903 0.178 1.00 98.19 89 PHE A O 1
ATOM 700 N N . LEU A 1 90 ? -8.053 -12.250 -0.061 1.00 97.06 90 LEU A N 1
ATOM 701 C CA . LEU A 1 90 ? -8.858 -11.655 0.997 1.00 97.06 90 LEU A CA 1
ATOM 702 C C . LEU A 1 90 ? -8.756 -12.529 2.248 1.00 97.06 90 LEU A C 1
ATOM 704 O O . LEU A 1 90 ? -9.236 -13.660 2.275 1.00 97.06 90 LEU A O 1
ATOM 708 N N . PHE A 1 91 ? -8.150 -11.982 3.292 1.00 96.38 91 PHE A N 1
ATOM 709 C CA . PHE A 1 91 ? -8.100 -12.596 4.610 1.00 96.38 91 PHE A CA 1
ATOM 710 C C . PHE A 1 91 ? -9.266 -12.060 5.421 1.00 96.38 91 PHE A C 1
ATOM 712 O O . PHE A 1 91 ? -9.309 -10.869 5.707 1.00 96.38 91 PHE A O 1
ATOM 719 N N . THR A 1 92 ? -10.208 -12.913 5.796 1.00 94.75 92 THR A N 1
ATOM 720 C CA . THR A 1 92 ? -11.278 -12.551 6.731 1.00 94.75 92 THR A CA 1
ATOM 721 C C . THR A 1 92 ? -10.890 -12.989 8.135 1.00 94.75 92 THR A C 1
ATOM 723 O O . THR A 1 92 ? -10.344 -14.078 8.306 1.00 94.75 92 THR A O 1
ATOM 726 N N . GLY A 1 93 ? -11.196 -12.180 9.141 1.00 86.50 93 GLY A N 1
ATOM 727 C CA . GLY A 1 93 ? -10.953 -12.514 10.537 1.00 86.50 93 GLY A CA 1
ATOM 728 C C . GLY A 1 93 ? -12.014 -11.908 11.444 1.00 86.50 93 GLY A C 1
ATOM 729 O O . GLY A 1 93 ? -12.435 -10.769 11.252 1.00 86.50 93 GLY A O 1
ATOM 730 N N . ASP A 1 94 ? -12.426 -12.678 12.446 1.00 80.81 94 ASP A N 1
ATOM 731 C CA . ASP A 1 94 ? -13.277 -12.186 13.523 1.00 80.81 94 ASP A CA 1
ATOM 732 C C . ASP A 1 94 ? -12.415 -11.519 14.601 1.00 80.81 94 ASP A C 1
ATOM 734 O O . ASP A 1 94 ? -11.345 -12.012 14.949 1.00 80.81 94 ASP A O 1
ATOM 738 N N . TYR A 1 95 ? -12.911 -10.428 15.186 1.00 64.00 95 TYR A N 1
ATOM 739 C CA . TYR A 1 95 ? -12.291 -9.759 16.341 1.00 64.00 95 TYR A CA 1
ATOM 740 C C . TYR A 1 95 ? -12.631 -10.417 17.687 1.00 64.00 95 TYR A C 1
ATOM 742 O O . TYR A 1 95 ? -12.693 -9.728 18.705 1.00 64.00 95 TYR A O 1
ATOM 750 N N . ARG A 1 96 ? -12.936 -11.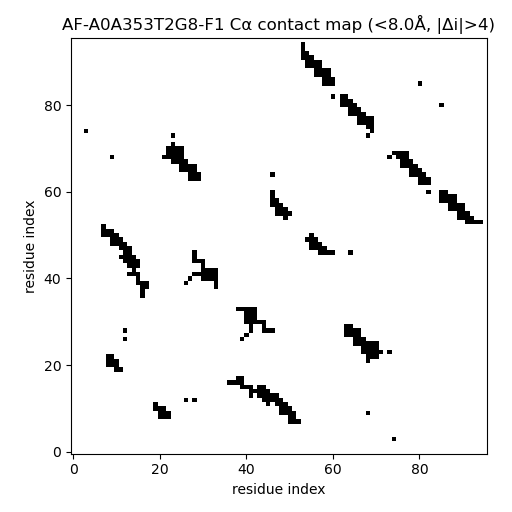717 17.686 1.00 55.06 96 ARG A N 1
ATOM 751 C CA . ARG A 1 96 ? -13.299 -12.452 18.902 1.00 55.06 96 ARG A CA 1
ATOM 752 C C . ARG A 1 96 ? -12.069 -12.926 19.658 1.00 55.06 96 ARG A C 1
ATOM 754 O O . ARG A 1 96 ? -11.144 -13.441 18.996 1.00 55.06 96 ARG A O 1
#

Mean predicted aligned error: 4.71 Å

Solvent-accessible surface area (backbone atoms only — not comparable to full-atom values): 5727 Å² total; per-residue (Å²): 133,82,73,91,68,85,90,71,48,33,37,64,46,41,60,61,64,56,71,70,58,38,61,55,34,73,46,68,38,48,74,36,91,37,89,62,70,88,38,86,52,16,73,47,46,34,64,37,39,37,40,73,83,36,37,31,43,35,48,72,65,90,53,53,33,35,41,31,37,16,52,90,45,76,92,44,76,45,82,47,61,73,47,97,68,89,46,74,47,78,44,78,49,79,95,119

Foldseek 3Di:
DDDPDDDKFKAAQWPALPPRGCQLHKAKQDADDQVDSPGRHDNTGAQKMDMPPFKIKHFPDPFIKIWGNCNPHRVDIDIDGPDPDTDMDMGGGDPD

Sequence (96 aa):
MEPLTAHFSLNGCGESFTSLDKRGQKINLWTKDAHGVETKDMYKPVPFYMSSRGYGVFIHTSAPVTLDFGQAYHEASTVFSADPILDLFLFTGDYR

Secondary structure (DSSP, 8-state):
-----S---EEEEES--S-SS-TT-EEEE-B---SSSSSS-BSSEEEEEEETTTEEEEE--SS-EEEESSSSSTT--EEEESSSS--EEEEE----

Radius of gyration: 13.72 Å; Cα contacts (8 Å, |Δi|>4): 189; chains: 1; bounding box: 46×25×35 Å

pLDDT: mean 91.41, std 13.57, range [32.81, 98.38]